Protein AF-A0A2H9SCE0-F1 (afdb_monomer_lite)

Secondary structure (DSSP, 8-state):
-PPPPPP---HHHHHHHHTT-EEEEEEETTEEEEEEEETTEEEEHHHHHTTSS-TT-----TTSS---S----STT------TTT-TTT--

Foldseek 3Di:
DDDPPPPDPDPLCVVLVVVVWHWDWDQDPVGIFIWTHDPQGIDGSVCVVVVVDDRVDDDDPQPVQAQDQPPPPRRHDDDGRDCVVRVRNND

Structure (mmCIF, N/CA/C/O backbone):
data_AF-A0A2H9SCE0-F1
#
_entry.id   AF-A0A2H9SCE0-F1
#
loop_
_atom_site.group_PDB
_atom_site.id
_atom_site.type_symbol
_atom_site.label_atom_id
_atom_site.label_alt_id
_atom_site.label_comp_id
_atom_site.label_asym_id
_atom_site.label_entity_id
_atom_site.label_seq_id
_atom_site.pdbx_PDB_ins_code
_atom_site.Cartn_x
_atom_site.Cartn_y
_atom_site.Cartn_z
_atom_site.occupancy
_atom_site.B_iso_or_eq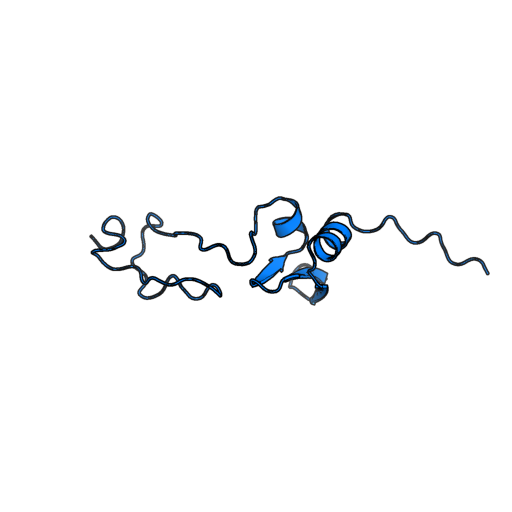uiv
_atom_site.auth_seq_id
_atom_site.auth_comp_id
_atom_site.auth_asym_id
_atom_site.auth_atom_id
_atom_site.pdbx_PDB_model_num
ATOM 1 N N . MET A 1 1 ? 27.763 19.126 -20.626 1.00 40.81 1 MET A N 1
ATOM 2 C CA . MET A 1 1 ? 27.190 17.805 -20.303 1.00 40.81 1 MET A CA 1
ATOM 3 C C . MET A 1 1 ? 25.718 18.035 -20.006 1.00 40.81 1 MET A C 1
ATOM 5 O O . MET A 1 1 ? 25.425 18.686 -19.012 1.00 40.81 1 MET A O 1
ATOM 9 N N . ALA A 1 2 ? 24.819 17.668 -20.918 1.00 57.66 2 ALA A N 1
ATOM 10 C CA . ALA A 1 2 ? 23.382 17.768 -20.670 1.00 57.66 2 ALA A CA 1
ATOM 11 C C . ALA A 1 2 ? 22.968 16.602 -19.762 1.00 57.66 2 ALA A C 1
ATOM 13 O O . ALA A 1 2 ? 23.410 15.476 -19.990 1.00 57.66 2 ALA A O 1
ATOM 14 N N . CYS A 1 3 ? 22.168 16.883 -18.730 1.00 56.44 3 CYS A N 1
ATOM 15 C CA . CYS A 1 3 ? 21.476 15.843 -17.974 1.00 56.44 3 CYS A CA 1
ATOM 16 C C . CYS A 1 3 ? 20.629 15.044 -18.982 1.00 56.44 3 CYS A C 1
ATOM 18 O O . CYS A 1 3 ? 19.948 15.682 -19.794 1.00 56.44 3 CYS A O 1
ATOM 20 N N . PRO A 1 4 ? 20.708 13.701 -19.017 1.00 58.16 4 PRO A N 1
ATOM 21 C CA . PRO A 1 4 ? 19.836 12.914 -19.879 1.00 58.16 4 PRO A CA 1
ATOM 22 C C . PRO A 1 4 ? 18.380 13.318 -19.606 1.00 58.16 4 PRO A C 1
ATOM 24 O O . PRO A 1 4 ? 18.071 13.677 -18.465 1.00 58.16 4 PRO A O 1
ATOM 27 N N . PRO A 1 5 ? 17.494 13.322 -20.621 1.00 59.75 5 PRO A N 1
ATOM 28 C CA . PRO A 1 5 ? 16.082 13.574 -20.378 1.00 59.75 5 PRO A CA 1
ATOM 29 C C . PRO A 1 5 ? 15.660 12.619 -19.268 1.00 59.75 5 PRO A C 1
ATOM 31 O O . PRO A 1 5 ? 15.888 11.413 -19.391 1.00 59.75 5 PRO A O 1
ATOM 34 N N . ALA A 1 6 ? 15.164 13.171 -18.157 1.00 61.97 6 ALA A N 1
ATOM 35 C CA . ALA A 1 6 ? 14.629 12.364 -17.076 1.00 61.97 6 ALA A CA 1
ATOM 36 C C . ALA A 1 6 ? 13.684 11.353 -17.731 1.00 61.97 6 ALA A C 1
ATOM 38 O O . ALA A 1 6 ? 12.795 11.753 -18.491 1.00 61.97 6 ALA A O 1
ATOM 39 N N . GLY A 1 7 ? 13.980 10.059 -17.564 1.00 63.78 7 GLY A N 1
ATOM 40 C CA . GLY A 1 7 ? 13.157 8.996 -18.130 1.00 63.78 7 GLY A CA 1
ATOM 41 C C . GLY A 1 7 ? 11.702 9.254 -17.756 1.00 63.78 7 GLY A C 1
ATOM 42 O O . GLY A 1 7 ? 11.454 9.822 -16.692 1.00 63.78 7 GLY A O 1
ATOM 43 N N . LEU A 1 8 ? 10.768 8.911 -18.652 1.00 77.38 8 LEU A N 1
ATOM 44 C CA . LEU A 1 8 ? 9.334 9.044 -18.385 1.00 77.38 8 LEU A CA 1
ATOM 45 C C . LEU A 1 8 ? 9.054 8.621 -16.941 1.00 77.38 8 LEU A C 1
ATOM 47 O O . LEU A 1 8 ? 9.388 7.498 -16.560 1.00 77.38 8 LEU A O 1
ATOM 51 N N . ALA A 1 9 ? 8.521 9.552 -16.147 1.00 82.19 9 ALA A N 1
ATOM 52 C CA . ALA A 1 9 ? 8.206 9.279 -14.757 1.00 82.19 9 ALA A CA 1
ATOM 53 C C . ALA A 1 9 ? 7.279 8.062 -14.698 1.00 82.19 9 ALA A C 1
ATOM 55 O O . ALA A 1 9 ? 6.373 7.930 -15.527 1.00 82.19 9 ALA A O 1
ATOM 56 N N . ASN A 1 10 ? 7.527 7.163 -13.748 1.00 86.81 10 ASN A N 1
ATOM 57 C CA . ASN A 1 10 ? 6.668 6.008 -13.557 1.00 86.81 10 ASN A CA 1
ATOM 58 C C . ASN A 1 10 ? 5.253 6.510 -13.190 1.00 86.81 10 ASN A C 1
ATOM 60 O O . ASN A 1 10 ? 5.118 7.227 -12.196 1.00 86.81 10 ASN A O 1
ATOM 64 N N . PRO A 1 11 ? 4.209 6.185 -13.976 1.00 92.31 11 PRO A N 1
ATOM 65 C CA . PRO A 1 11 ? 2.858 6.680 -13.728 1.00 92.31 11 PRO A CA 1
ATOM 66 C C . PRO A 1 11 ? 2.312 6.248 -12.362 1.00 92.31 11 PRO A C 1
ATOM 68 O O . PRO A 1 11 ? 1.618 7.036 -11.729 1.00 92.31 11 PRO A O 1
ATOM 71 N N . ALA A 1 12 ? 2.665 5.054 -11.874 1.00 92.50 12 ALA A N 1
ATOM 72 C CA . ALA A 1 12 ? 2.261 4.587 -10.549 1.00 92.50 12 ALA A CA 1
ATOM 73 C C . ALA A 1 12 ? 2.913 5.418 -9.431 1.00 92.50 12 ALA A C 1
ATOM 75 O O . ALA A 1 12 ? 2.254 5.839 -8.480 1.00 92.50 12 ALA A O 1
ATOM 76 N N . SER A 1 13 ? 4.192 5.752 -9.605 1.00 92.62 13 SER A N 1
ATOM 77 C CA . SER A 1 13 ? 4.930 6.618 -8.689 1.00 92.62 13 SER A CA 1
ATOM 78 C C . SER A 1 13 ? 4.365 8.038 -8.648 1.00 92.62 13 SER A C 1
ATOM 80 O O . SER A 1 13 ? 4.277 8.636 -7.578 1.00 92.62 13 SER A O 1
ATOM 82 N N . VAL A 1 14 ? 3.986 8.587 -9.807 1.00 93.38 14 VAL A N 1
ATOM 83 C CA . VAL A 1 14 ? 3.352 9.912 -9.897 1.00 93.38 14 VAL A CA 1
ATOM 84 C C . VAL A 1 14 ? 2.002 9.892 -9.190 1.00 93.38 14 VAL A C 1
ATOM 86 O O . VAL A 1 14 ? 1.770 10.732 -8.327 1.00 93.38 14 VAL A O 1
ATOM 89 N N . TYR A 1 15 ? 1.173 8.890 -9.482 1.00 93.00 15 TYR A N 1
ATOM 90 C CA . TYR A 1 15 ? -0.138 8.723 -8.862 1.00 93.00 15 TYR A CA 1
ATOM 91 C C . TYR A 1 15 ? -0.055 8.643 -7.334 1.00 93.00 15 TYR A C 1
ATOM 93 O O . TYR A 1 15 ? -0.794 9.328 -6.639 1.00 93.00 15 TYR A O 1
ATOM 101 N N . CYS A 1 16 ? 0.907 7.882 -6.801 1.00 92.19 16 CYS A N 1
ATOM 102 C CA . CYS A 1 16 ? 1.154 7.807 -5.362 1.00 92.19 16 CYS A CA 1
ATOM 103 C C . CYS A 1 16 ? 1.335 9.188 -4.711 1.00 92.19 16 CYS A C 1
ATOM 105 O O . CYS A 1 16 ? 0.727 9.486 -3.684 1.00 92.19 16 CYS A O 1
ATOM 107 N N . VAL A 1 17 ? 2.178 10.031 -5.311 1.00 91.88 17 VAL A N 1
ATOM 108 C CA . VAL A 1 17 ? 2.483 11.366 -4.782 1.00 91.88 17 VAL A CA 1
ATOM 109 C C . VAL A 1 17 ? 1.310 12.329 -4.989 1.00 91.88 17 VAL A C 1
ATOM 111 O O . VAL A 1 17 ? 1.060 13.176 -4.132 1.00 91.88 17 VAL A O 1
ATOM 114 N N . GLU A 1 18 ? 0.574 12.204 -6.097 1.00 92.50 18 GLU A N 1
ATOM 115 C CA . GLU A 1 18 ? -0.625 13.007 -6.379 1.00 92.50 18 GLU A CA 1
ATOM 116 C C . GLU A 1 18 ? -1.763 12.733 -5.385 1.00 92.50 18 GLU A C 1
ATOM 118 O O . GLU A 1 18 ? -2.423 13.675 -4.948 1.00 92.50 18 GLU A O 1
ATOM 123 N N . GLU A 1 19 ? -1.921 11.482 -4.950 1.00 88.94 19 GLU A N 1
ATOM 124 C CA . GLU A 1 19 ? -2.885 11.073 -3.916 1.00 88.94 19 GLU A CA 1
ATOM 125 C C . GLU A 1 19 ? -2.436 11.451 -2.487 1.00 88.94 19 GLU A C 1
ATOM 127 O O . GLU A 1 19 ? -3.112 11.149 -1.506 1.00 88.94 19 GLU A O 1
ATOM 132 N N . GLY A 1 20 ? -1.297 12.140 -2.343 1.00 89.25 20 GLY A N 1
ATOM 133 C CA . GLY A 1 20 ? -0.771 12.594 -1.053 1.00 89.25 20 GLY A CA 1
ATOM 134 C C . GLY A 1 20 ? 0.055 11.549 -0.301 1.00 89.25 20 GLY A C 1
ATOM 135 O O . GLY A 1 20 ? 0.376 11.754 0.872 1.00 89.25 20 GLY A O 1
ATOM 136 N N . GLY A 1 21 ? 0.414 10.447 -0.962 1.00 90.25 21 GLY A N 1
ATOM 137 C CA . GLY A 1 21 ? 1.335 9.439 -0.452 1.00 90.25 21 GLY A CA 1
ATOM 138 C C . GLY A 1 21 ? 2.809 9.796 -0.676 1.00 90.25 21 GLY A C 1
ATOM 139 O O . GLY A 1 21 ? 3.166 10.793 -1.305 1.00 90.25 21 GLY A O 1
ATOM 140 N N . SER A 1 22 ? 3.698 8.964 -0.142 1.00 92.62 22 SER A N 1
ATOM 141 C CA . SER A 1 22 ? 5.147 9.035 -0.360 1.00 92.62 22 SER A CA 1
ATOM 142 C C . SER A 1 22 ? 5.645 7.744 -0.993 1.00 92.62 22 SER A C 1
ATOM 144 O O . SER A 1 22 ? 5.317 6.660 -0.522 1.00 92.62 22 SER A O 1
ATOM 146 N N . LEU A 1 23 ? 6.458 7.849 -2.042 1.00 92.88 23 LEU A N 1
ATOM 147 C CA . LEU A 1 23 ? 7.046 6.678 -2.687 1.00 92.88 23 LEU A CA 1
ATOM 148 C C . LEU A 1 23 ? 8.291 6.200 -1.926 1.00 92.88 23 LEU A C 1
ATOM 150 O O . LEU A 1 23 ? 9.226 6.973 -1.711 1.00 92.88 23 LEU A O 1
ATOM 154 N N . GLU A 1 24 ? 8.338 4.913 -1.603 1.00 93.19 24 GLU A N 1
ATOM 155 C CA . GLU A 1 24 ? 9.493 4.217 -1.044 1.00 93.19 24 GLU A CA 1
ATOM 156 C C . GLU A 1 24 ? 9.872 3.040 -1.947 1.00 93.19 24 GLU A C 1
ATOM 158 O O . GLU A 1 24 ? 9.027 2.230 -2.311 1.00 93.19 24 GLU A O 1
ATOM 163 N N . ILE A 1 25 ? 11.147 2.924 -2.320 1.00 92.81 25 ILE A N 1
ATOM 164 C CA . ILE A 1 25 ? 11.627 1.781 -3.105 1.00 92.81 25 ILE A CA 1
ATOM 165 C C . ILE A 1 25 ? 12.162 0.723 -2.146 1.00 92.81 25 ILE A C 1
ATOM 167 O O . ILE A 1 25 ? 13.084 0.996 -1.376 1.00 92.81 25 ILE A O 1
ATOM 171 N N . ARG A 1 26 ? 11.607 -0.487 -2.214 1.00 91.56 26 ARG A N 1
ATOM 172 C CA . ARG A 1 26 ? 12.022 -1.636 -1.403 1.00 91.56 26 ARG A CA 1
ATOM 173 C C . ARG A 1 26 ? 12.661 -2.711 -2.276 1.00 91.56 26 ARG A C 1
ATOM 175 O O . ARG A 1 26 ? 12.337 -2.856 -3.453 1.00 91.56 26 ARG A O 1
ATOM 182 N N . GLU A 1 27 ? 13.581 -3.475 -1.695 1.00 91.69 27 GLU A N 1
ATOM 183 C CA . GLU A 1 27 ? 14.153 -4.665 -2.330 1.00 91.69 27 GLU A CA 1
ATOM 184 C C . GLU A 1 27 ? 13.298 -5.891 -1.996 1.00 91.69 27 GLU A C 1
ATOM 186 O O . GLU A 1 27 ? 12.974 -6.144 -0.836 1.00 91.69 27 GLU A O 1
ATOM 191 N N . GLY A 1 28 ? 12.916 -6.649 -3.019 1.00 82.88 28 GLY A N 1
ATOM 192 C CA . GLY A 1 28 ? 12.207 -7.918 -2.905 1.00 82.88 28 GLY A CA 1
ATOM 193 C C . GLY A 1 28 ? 12.927 -9.025 -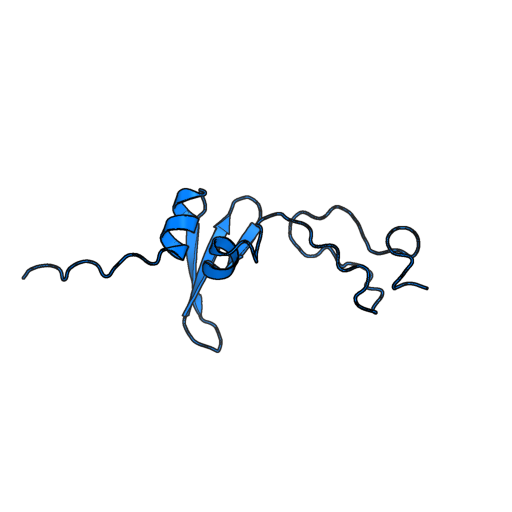3.669 1.00 82.88 28 GLY A C 1
ATOM 194 O O . GLY A 1 28 ? 13.921 -8.792 -4.356 1.00 82.88 28 GLY A O 1
ATOM 195 N N . GLU A 1 29 ? 12.402 -10.247 -3.590 1.00 83.75 29 GLU A N 1
ATOM 196 C CA . GLU A 1 29 ? 13.006 -11.410 -4.261 1.00 83.75 29 GLU A CA 1
ATOM 197 C C . GLU A 1 29 ? 13.081 -11.258 -5.790 1.00 83.75 29 GLU A C 1
ATOM 199 O O . GLU A 1 29 ? 13.999 -11.779 -6.421 1.00 83.75 29 GLU A O 1
ATOM 204 N N . ALA A 1 30 ? 12.145 -10.516 -6.391 1.00 81.81 30 ALA A N 1
ATOM 205 C CA . ALA A 1 30 ? 12.094 -10.259 -7.832 1.00 81.81 30 ALA A CA 1
ATOM 206 C C . ALA A 1 30 ? 12.870 -8.998 -8.274 1.00 81.81 30 ALA A C 1
ATOM 208 O O . ALA A 1 30 ? 12.866 -8.664 -9.460 1.00 81.81 30 ALA A O 1
ATOM 209 N N . GLY A 1 31 ? 13.532 -8.296 -7.347 1.00 88.94 31 GLY A N 1
ATOM 210 C CA . GLY A 1 31 ? 14.201 -7.017 -7.587 1.00 88.94 31 GLY A CA 1
ATOM 211 C C . GLY A 1 31 ? 13.589 -5.872 -6.780 1.00 88.94 31 GLY A C 1
ATOM 212 O O . GLY A 1 31 ? 12.933 -6.087 -5.765 1.00 88.94 31 GLY A O 1
ATOM 213 N N . GLN A 1 32 ? 13.831 -4.638 -7.218 1.00 90.62 32 GLN A N 1
ATOM 214 C CA . GLN A 1 32 ? 13.286 -3.447 -6.565 1.00 90.62 32 GLN A CA 1
ATOM 215 C C . GLN A 1 32 ? 11.836 -3.206 -6.991 1.00 90.62 32 GLN A C 1
ATOM 217 O O . GLN A 1 32 ? 11.517 -3.299 -8.176 1.00 90.62 32 GLN A O 1
ATOM 222 N N . TYR A 1 33 ? 10.984 -2.863 -6.031 1.00 90.25 33 TYR A N 1
ATOM 223 C CA . TYR A 1 33 ? 9.590 -2.488 -6.253 1.00 90.25 33 TYR A CA 1
ATOM 224 C C . TYR A 1 33 ? 9.267 -1.201 -5.492 1.00 90.25 33 TYR A C 1
ATOM 226 O O . TYR A 1 33 ? 9.867 -0.920 -4.451 1.00 90.25 33 TYR A O 1
ATOM 234 N N . GLY A 1 34 ? 8.349 -0.398 -6.027 1.00 91.00 34 GLY A N 1
ATOM 235 C CA . GLY A 1 34 ? 7.881 0.810 -5.363 1.00 91.00 34 GLY A CA 1
ATOM 236 C C . GLY A 1 34 ? 6.681 0.533 -4.470 1.00 91.00 34 GLY A C 1
ATOM 237 O O . GLY A 1 34 ? 5.754 -0.190 -4.827 1.00 91.00 34 GLY A O 1
ATOM 238 N N . VAL A 1 35 ? 6.695 1.137 -3.293 1.00 92.56 35 VAL A N 1
ATOM 239 C CA . VAL A 1 35 ? 5.607 1.116 -2.323 1.00 92.56 35 VAL A CA 1
ATOM 240 C C . VAL A 1 35 ? 5.152 2.546 -2.110 1.00 92.56 35 VAL A C 1
ATOM 242 O O . VAL A 1 35 ? 5.956 3.440 -1.854 1.00 92.56 35 VAL A O 1
ATOM 245 N N . CYS A 1 36 ? 3.853 2.764 -2.231 1.00 92.62 36 CYS A N 1
ATOM 246 C CA . CYS A 1 36 ? 3.208 3.997 -1.849 1.00 92.62 36 CYS A CA 1
ATOM 247 C C . CYS A 1 36 ? 2.816 3.955 -0.371 1.00 92.62 36 CYS A C 1
ATOM 249 O O . CYS A 1 36 ? 1.981 3.149 0.041 1.00 92.62 36 CYS A O 1
ATOM 251 N N . ILE A 1 37 ? 3.425 4.833 0.418 1.00 89.75 37 ILE A N 1
ATOM 252 C CA . ILE A 1 37 ? 3.137 5.032 1.836 1.00 89.75 37 ILE A CA 1
ATOM 253 C C . ILE A 1 37 ? 2.080 6.127 1.955 1.00 89.75 37 ILE A C 1
ATOM 255 O O . ILE A 1 37 ? 2.360 7.297 1.691 1.00 89.75 37 ILE A O 1
ATOM 259 N N . LEU A 1 38 ? 0.868 5.749 2.340 1.00 85.19 38 LEU A N 1
ATOM 260 C CA . LEU A 1 38 ? -0.286 6.631 2.504 1.00 85.19 38 LEU A CA 1
ATOM 261 C C . LEU A 1 38 ? -0.623 6.752 4.001 1.00 85.19 38 LEU A C 1
ATOM 263 O O . LEU A 1 38 ? -0.251 5.884 4.797 1.00 85.19 38 LEU A O 1
ATOM 267 N N . PRO A 1 39 ? -1.305 7.825 4.434 1.00 79.50 39 PRO A N 1
ATOM 268 C CA . PRO A 1 39 ? -1.677 7.980 5.840 1.00 79.50 39 PRO A CA 1
ATOM 269 C C . PRO A 1 39 ? -2.609 6.862 6.328 1.00 79.50 39 PRO A C 1
ATOM 271 O O . PRO A 1 39 ? -2.593 6.538 7.515 1.00 79.50 39 PRO A O 1
ATOM 274 N N . GLU A 1 40 ? -3.392 6.255 5.430 1.00 73.25 40 GLU A N 1
ATOM 275 C CA . GLU A 1 40 ? -4.279 5.136 5.755 1.00 73.25 40 GLU A CA 1
ATOM 276 C C . GLU A 1 40 ? -3.620 3.746 5.642 1.00 73.25 40 GLU A C 1
ATOM 278 O O . GLU A 1 40 ? -4.235 2.748 6.013 1.00 73.25 40 GLU A O 1
ATOM 283 N N . GLY A 1 41 ? -2.378 3.644 5.158 1.00 79.75 41 GLY A N 1
ATOM 284 C CA . GLY A 1 41 ? -1.662 2.373 5.017 1.00 79.75 41 GLY A CA 1
ATOM 285 C C . GLY A 1 41 ? -0.612 2.392 3.908 1.00 79.75 41 GLY A C 1
ATOM 286 O O . GLY A 1 41 ? -0.394 3.405 3.256 1.00 79.75 41 GLY A O 1
ATOM 287 N N . GLU A 1 42 ? 0.042 1.261 3.666 1.00 86.56 42 GLU A N 1
ATOM 288 C CA . GLU A 1 42 ? 0.989 1.113 2.558 1.00 86.56 42 GLU A CA 1
ATOM 289 C C . GLU A 1 42 ? 0.445 0.163 1.491 1.00 86.56 42 GLU A C 1
ATOM 291 O O . GLU A 1 42 ? -0.164 -0.861 1.799 1.00 86.56 42 GLU A O 1
ATOM 296 N N . CYS A 1 43 ? 0.676 0.509 0.230 1.00 87.75 43 CYS A N 1
ATOM 297 C CA . CYS A 1 43 ? 0.294 -0.286 -0.928 1.00 87.75 43 CYS A CA 1
ATOM 298 C C . CYS A 1 43 ? 1.455 -0.341 -1.915 1.00 87.75 43 CYS A C 1
ATOM 300 O O . CYS A 1 43 ? 2.183 0.632 -2.071 1.00 87.75 43 CYS A O 1
ATOM 302 N N . GLU A 1 44 ? 1.620 -1.448 -2.633 1.00 91.88 44 GLU A N 1
ATOM 303 C CA . GLU A 1 44 ? 2.530 -1.474 -3.784 1.00 91.88 44 GLU A CA 1
ATOM 304 C C . GLU A 1 44 ? 2.048 -0.461 -4.843 1.00 91.88 44 GLU A C 1
ATOM 306 O O . GLU A 1 44 ? 0.841 -0.315 -5.057 1.00 91.88 44 GLU A O 1
ATOM 311 N N . GLU A 1 45 ? 2.970 0.294 -5.452 1.00 92.12 45 GLU A N 1
ATOM 312 C CA . GLU A 1 45 ? 2.629 1.469 -6.268 1.00 92.12 45 GLU A CA 1
ATOM 313 C C . GLU A 1 45 ? 1.702 1.119 -7.441 1.00 92.12 45 GLU A C 1
ATOM 315 O O . GLU A 1 45 ? 0.758 1.856 -7.739 1.00 92.12 45 GLU A O 1
ATOM 320 N N . TRP A 1 46 ? 1.920 -0.029 -8.083 1.00 91.56 46 TRP A N 1
ATOM 321 C CA . TRP A 1 46 ? 1.126 -0.468 -9.219 1.00 91.56 46 TRP A CA 1
ATOM 322 C C . TRP A 1 46 ? -0.221 -1.054 -8.801 1.00 91.56 46 TRP A C 1
ATOM 324 O O . TRP A 1 46 ? -1.215 -0.848 -9.501 1.00 91.56 46 TRP A O 1
ATOM 334 N N . ALA A 1 47 ? -0.273 -1.756 -7.672 1.00 89.31 47 ALA A N 1
ATOM 335 C CA . ALA A 1 47 ? -1.512 -2.231 -7.075 1.00 89.31 47 ALA A CA 1
ATOM 336 C C . ALA A 1 47 ? -2.405 -1.057 -6.645 1.00 89.31 47 ALA A C 1
ATOM 338 O O . ALA A 1 47 ? -3.612 -1.092 -6.881 1.00 89.31 47 ALA A O 1
ATOM 339 N N . PHE A 1 48 ? -1.819 0.009 -6.090 1.00 88.94 48 PHE A N 1
ATOM 340 C CA . PHE A 1 48 ? -2.544 1.238 -5.766 1.00 88.94 48 PHE A CA 1
ATOM 341 C C . PHE A 1 48 ? -3.060 1.938 -7.027 1.00 88.94 48 PHE A C 1
ATOM 343 O O . PHE A 1 48 ? -4.248 2.234 -7.130 1.00 88.94 48 PHE A O 1
ATOM 350 N N . TYR A 1 49 ? -2.200 2.106 -8.036 1.00 90.31 49 TYR A N 1
ATOM 351 C CA . TYR A 1 49 ? -2.569 2.719 -9.316 1.00 90.31 49 TYR A CA 1
ATOM 352 C C . TYR A 1 49 ? -3.724 1.996 -10.033 1.00 90.31 49 TYR A C 1
ATOM 354 O O . TYR A 1 49 ? -4.543 2.629 -10.697 1.00 90.31 49 TYR A O 1
ATOM 362 N N . ARG A 1 50 ? -3.810 0.663 -9.909 1.00 90.06 50 ARG A N 1
ATOM 363 C CA . ARG A 1 50 ? -4.889 -0.147 -10.504 1.00 90.06 50 ARG A CA 1
ATOM 364 C C . ARG A 1 50 ? -6.125 -0.295 -9.611 1.00 90.06 50 ARG A C 1
ATOM 366 O O . ARG A 1 50 ? -7.101 -0.898 -10.053 1.00 90.06 50 ARG A O 1
ATOM 373 N N . GLY A 1 51 ? -6.096 0.226 -8.383 1.00 85.38 51 GLY A N 1
ATOM 374 C CA . GLY A 1 51 ? -7.157 0.028 -7.392 1.00 85.38 51 GLY A CA 1
ATOM 375 C C . GLY A 1 51 ? -7.262 -1.413 -6.875 1.00 85.38 51 GLY A C 1
ATOM 376 O O . GLY A 1 51 ? -8.286 -1.789 -6.316 1.00 85.38 51 GLY A O 1
ATOM 377 N N . GLU A 1 52 ? -6.222 -2.227 -7.071 1.00 83.25 52 GLU A N 1
ATOM 378 C CA . GLU A 1 52 ? -6.116 -3.575 -6.494 1.00 83.25 52 GLU A CA 1
ATOM 379 C C . GLU A 1 52 ? -5.708 -3.523 -5.019 1.00 83.25 52 GLU A C 1
ATOM 381 O O . GLU A 1 52 ? -6.032 -4.424 -4.250 1.00 83.25 52 GLU A O 1
ATOM 386 N N . CYS A 1 53 ? -5.010 -2.456 -4.628 1.00 82.50 53 CYS A N 1
ATOM 387 C CA . CYS A 1 53 ? -4.720 -2.128 -3.244 1.00 82.50 53 CYS A CA 1
ATOM 388 C C . CYS A 1 53 ? -5.369 -0.788 -2.921 1.00 82.50 53 CYS A C 1
ATOM 390 O O . CYS A 1 53 ? -5.060 0.218 -3.556 1.00 82.50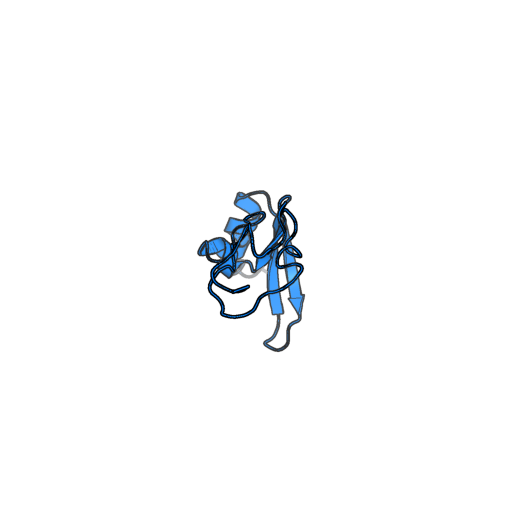 53 CYS A O 1
ATOM 392 N N . VAL A 1 54 ? -6.275 -0.776 -1.945 1.00 77.38 54 VAL A N 1
ATOM 393 C CA . VAL A 1 54 ? -6.875 0.458 -1.440 1.00 77.38 54 VAL A CA 1
ATOM 394 C C . VAL A 1 54 ? -6.311 0.699 -0.035 1.00 77.38 54 VAL A C 1
ATOM 396 O O . VAL A 1 54 ? -6.599 -0.100 0.867 1.00 77.38 54 VAL A O 1
ATOM 399 N N . PRO A 1 55 ? -5.492 1.750 0.161 1.00 68.12 55 PRO A N 1
ATOM 400 C CA . PRO A 1 55 ? -4.918 2.084 1.462 1.00 68.12 55 PRO A CA 1
ATOM 401 C C . PRO A 1 55 ? -6.047 2.306 2.470 1.00 68.12 55 PRO A C 1
ATOM 403 O O . PRO A 1 55 ? -7.034 2.980 2.181 1.00 68.12 55 PRO A O 1
ATOM 406 N N . GLY A 1 56 ? -5.945 1.675 3.637 1.00 61.91 56 GLY A N 1
ATOM 407 C CA . GLY A 1 56 ? -6.972 1.761 4.677 1.00 61.91 56 GLY A CA 1
ATOM 408 C C . GLY A 1 56 ? -8.284 1.033 4.396 1.00 61.91 56 GLY A C 1
ATOM 409 O O . GLY A 1 56 ? -9.212 1.164 5.194 1.00 61.91 56 GLY A O 1
ATOM 410 N N . SER A 1 57 ? -8.408 0.274 3.301 1.00 55.22 57 SER A N 1
ATOM 411 C CA . SER A 1 57 ? -9.592 -0.566 3.101 1.00 55.22 57 SER A CA 1
ATOM 412 C C . SER A 1 57 ? -9.460 -1.898 3.835 1.00 55.22 57 SER A C 1
ATOM 414 O O . SER A 1 57 ? -8.449 -2.596 3.744 1.00 55.22 57 SER A O 1
ATOM 416 N N . CYS A 1 58 ? -10.523 -2.267 4.543 1.00 55.00 58 CYS A N 1
ATOM 417 C CA . CYS A 1 58 ? -10.689 -3.608 5.076 1.00 55.00 58 CYS A CA 1
ATOM 418 C C . CYS A 1 58 ? -11.214 -4.516 3.981 1.00 55.00 58 CYS A C 1
ATOM 420 O O . CYS A 1 58 ? -12.320 -4.312 3.479 1.00 55.00 58 CYS A O 1
ATOM 422 N N . VAL A 1 59 ? -10.420 -5.518 3.623 1.00 57.50 59 VAL A N 1
ATOM 423 C CA . VAL A 1 59 ? -10.878 -6.589 2.746 1.00 57.50 59 VAL A CA 1
ATOM 424 C C . VAL A 1 59 ? -11.448 -7.685 3.639 1.00 57.50 59 VAL A C 1
ATOM 426 O O . VAL A 1 59 ? -10.702 -8.305 4.391 1.00 57.50 59 VAL A O 1
ATOM 429 N N . ASP A 1 60 ? -12.761 -7.887 3.565 1.00 62.19 60 ASP A N 1
ATOM 430 C CA . ASP A 1 60 ? -13.448 -9.023 4.185 1.00 62.19 60 ASP A CA 1
ATOM 431 C C . ASP A 1 60 ? -12.957 -10.326 3.529 1.00 62.19 60 ASP A C 1
ATOM 433 O O . ASP A 1 60 ? -12.992 -10.444 2.298 1.00 62.19 60 ASP A O 1
ATOM 437 N N . LYS A 1 61 ? -12.422 -11.257 4.329 1.00 66.62 61 LYS A N 1
ATOM 438 C CA . LYS A 1 61 ? -11.963 -12.576 3.859 1.00 66.62 61 LYS A CA 1
ATOM 439 C C . LYS A 1 61 ? -12.953 -13.691 4.170 1.00 66.62 61 LYS A C 1
ATOM 441 O O . LYS A 1 61 ? -12.691 -14.821 3.769 1.00 66.62 61 LYS A O 1
ATOM 446 N N . CYS A 1 62 ? -14.116 -13.356 4.723 1.00 73.06 62 CYS A N 1
ATOM 447 C CA . CYS A 1 62 ? -15.207 -14.296 4.889 1.00 73.06 62 CYS A CA 1
ATOM 448 C C . CYS A 1 62 ? -15.524 -14.989 3.544 1.00 73.06 62 CYS A C 1
ATOM 450 O O . CYS A 1 62 ? -15.836 -14.348 2.535 1.00 73.06 62 CYS A O 1
ATOM 452 N N . GLY A 1 63 ? -15.420 -16.311 3.523 1.00 64.75 63 GLY A N 1
ATOM 453 C CA . GLY A 1 63 ? -15.673 -17.225 2.415 1.00 64.75 63 GLY A CA 1
ATOM 454 C C . GLY A 1 63 ? -14.425 -17.909 1.853 1.00 64.75 63 GLY A C 1
ATOM 455 O O . GLY A 1 63 ? -14.518 -18.522 0.783 1.00 64.75 63 GLY A O 1
ATOM 456 N N . ASP A 1 64 ? -13.261 -17.783 2.493 1.00 75.06 64 ASP A N 1
ATOM 457 C CA . ASP A 1 64 ? -12.006 -18.389 2.033 1.00 75.06 64 ASP A CA 1
ATOM 458 C C . ASP A 1 64 ? -11.788 -19.844 2.504 1.00 75.06 64 ASP A C 1
ATOM 460 O O . ASP A 1 64 ? -10.865 -20.517 2.028 1.00 75.06 64 ASP A O 1
ATOM 464 N N . GLY A 1 65 ? -12.688 -20.364 3.348 1.00 70.31 65 GLY A N 1
ATOM 465 C CA . GLY A 1 65 ? -12.684 -21.739 3.837 1.00 70.31 65 GLY A CA 1
ATOM 466 C C . GLY A 1 65 ? -11.852 -21.979 5.099 1.00 70.31 65 GLY A C 1
ATOM 467 O O . GLY A 1 65 ? -11.684 -23.146 5.472 1.00 70.31 65 GLY A O 1
ATOM 468 N N . PHE A 1 66 ? -11.345 -20.931 5.757 1.00 71.00 66 PHE A N 1
ATOM 469 C CA . PHE A 1 66 ? -10.639 -21.030 7.034 1.00 71.00 66 PHE A CA 1
ATOM 470 C C . PHE A 1 66 ? -11.198 -20.033 8.059 1.00 71.00 66 PHE A C 1
ATOM 472 O O . PHE A 1 66 ? -11.374 -18.860 7.776 1.00 71.00 66 PHE A O 1
ATOM 479 N N . CYS A 1 67 ? -11.465 -20.498 9.282 1.00 72.75 67 CYS A N 1
ATOM 480 C CA . CYS A 1 67 ? -11.891 -19.633 10.386 1.00 72.75 67 CYS A CA 1
ATOM 481 C C . CYS A 1 67 ? -10.651 -19.105 11.129 1.00 72.75 67 CYS A C 1
ATOM 483 O O . CYS A 1 67 ? -10.103 -19.814 11.981 1.00 72.75 67 CYS A O 1
ATOM 485 N N . ASP A 1 68 ? -10.202 -17.889 10.804 1.00 66.81 68 ASP A N 1
ATOM 486 C CA . ASP A 1 68 ? -9.031 -17.260 11.427 1.00 66.81 68 ASP A CA 1
ATOM 487 C C . ASP A 1 68 ? -9.426 -16.247 12.519 1.00 66.81 68 ASP A C 1
ATOM 489 O O . ASP A 1 68 ? -10.197 -15.316 12.307 1.00 66.81 68 ASP A O 1
ATOM 493 N N . GLU A 1 69 ? -8.838 -16.384 13.715 1.00 52.69 69 GLU A N 1
ATOM 494 C CA . GLU A 1 69 ? -9.179 -15.592 14.917 1.00 52.69 69 GLU A CA 1
ATOM 495 C C . GLU A 1 69 ? -8.972 -14.072 14.728 1.00 52.69 69 GLU A C 1
ATOM 497 O O . GLU A 1 69 ? -9.597 -13.252 15.406 1.00 52.69 69 GLU A O 1
ATOM 502 N N . VAL A 1 70 ? -8.104 -13.683 13.783 1.00 55.56 70 VAL A N 1
ATOM 503 C CA . VAL A 1 70 ? -7.834 -12.294 13.399 1.00 55.56 70 VAL A CA 1
ATOM 504 C C . VAL A 1 70 ? -7.508 -12.219 11.904 1.00 55.56 70 VAL A C 1
ATOM 506 O O . VAL A 1 70 ? -6.347 -12.297 11.512 1.00 55.56 70 VAL A O 1
ATOM 509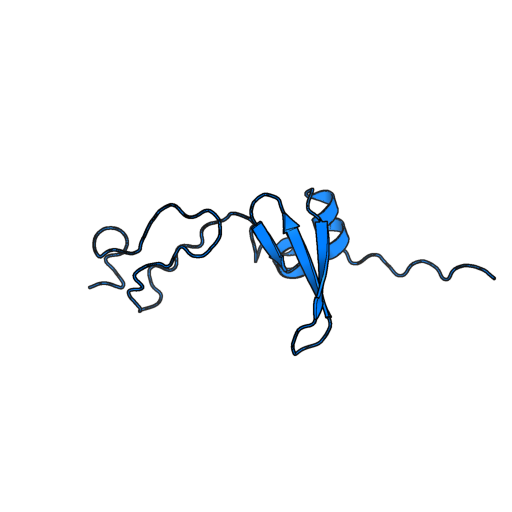 N N . VAL A 1 71 ? -8.503 -11.940 11.064 1.00 55.50 71 VAL A N 1
ATOM 510 C CA . VAL A 1 71 ? -8.245 -11.434 9.698 1.00 55.50 71 VAL A CA 1
ATOM 511 C C . VAL A 1 71 ? -7.826 -9.946 9.722 1.00 55.50 71 VAL A C 1
ATOM 513 O O . VAL A 1 71 ? -7.275 -9.397 8.768 1.00 55.50 71 VAL A O 1
ATOM 516 N N . CYS A 1 72 ? -7.960 -9.286 10.878 1.00 53.41 72 CYS A N 1
ATOM 517 C CA . CYS A 1 72 ? -7.586 -7.891 11.108 1.00 53.41 72 CYS A CA 1
ATOM 518 C C . CYS A 1 72 ? -6.146 -7.712 11.621 1.00 53.41 72 CYS A C 1
ATOM 520 O O . CYS A 1 72 ? -5.922 -7.227 12.728 1.00 53.41 72 CYS A O 1
ATOM 522 N N . MET A 1 73 ? -5.154 -8.057 10.801 1.00 44.91 73 MET A N 1
ATOM 523 C CA . MET A 1 73 ? -3.834 -7.406 10.873 1.00 44.91 73 MET A CA 1
ATOM 524 C C . MET A 1 73 ? -3.516 -6.608 9.602 1.00 44.91 73 MET A C 1
ATOM 526 O O . MET A 1 73 ? -2.357 -6.358 9.290 1.00 44.91 73 MET A O 1
ATOM 530 N N . ALA A 1 74 ? -4.542 -6.158 8.879 1.00 49.09 74 ALA A N 1
ATOM 531 C CA . ALA A 1 74 ? -4.412 -4.972 8.044 1.00 49.09 74 ALA A CA 1
ATOM 532 C C . ALA A 1 74 ? -4.692 -3.736 8.913 1.00 49.09 74 ALA A C 1
ATOM 534 O O . ALA A 1 74 ? -5.644 -3.712 9.700 1.00 49.09 74 ALA A O 1
ATOM 535 N N . VAL A 1 75 ? -3.833 -2.722 8.807 1.00 48.69 75 VAL A N 1
ATOM 536 C CA . VAL A 1 75 ? -3.966 -1.454 9.534 1.00 48.69 75 VAL A CA 1
ATOM 537 C C . VAL A 1 75 ? -5.342 -0.845 9.217 1.00 48.69 75 VAL A C 1
ATOM 539 O O . VAL A 1 75 ? -5.594 -0.488 8.074 1.00 48.69 75 VAL A O 1
ATOM 542 N N . GLY A 1 76 ? -6.237 -0.750 10.214 1.00 52.91 76 GLY A N 1
ATOM 543 C CA . GLY A 1 76 ? -7.534 -0.059 10.088 1.00 52.91 76 GLY A CA 1
ATOM 544 C C . GLY A 1 76 ? -8.814 -0.881 10.307 1.00 52.91 76 GLY A C 1
ATOM 545 O O . GLY A 1 76 ? -9.891 -0.289 10.271 1.00 52.91 76 GLY A O 1
ATOM 546 N N . CYS A 1 77 ? -8.751 -2.191 10.578 1.00 56.31 77 CYS A N 1
ATOM 547 C CA . CYS A 1 77 ? -9.971 -3.010 10.653 1.00 56.31 77 CYS A CA 1
ATOM 548 C C . CYS A 1 77 ? -10.524 -3.246 12.073 1.00 56.31 77 CYS A C 1
ATOM 550 O O . CYS A 1 77 ? -9.779 -3.680 12.952 1.00 56.31 77 CYS A O 1
ATOM 552 N N . PRO A 1 78 ? -11.828 -2.977 12.320 1.00 55.25 78 PRO A N 1
ATOM 553 C CA .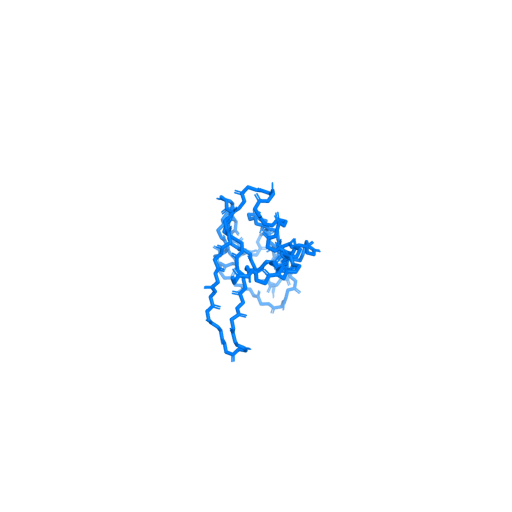 PRO A 1 78 ? -12.408 -3.025 13.663 1.00 55.25 78 PRO A CA 1
ATOM 554 C C . PRO A 1 78 ? -12.998 -4.381 14.114 1.00 55.25 78 PRO A C 1
ATOM 556 O O . PRO A 1 78 ? -13.565 -4.408 15.207 1.00 55.25 78 PRO A O 1
ATOM 559 N N . CYS A 1 79 ? -12.916 -5.486 13.349 1.00 52.00 79 CYS A N 1
ATOM 560 C CA . CYS A 1 79 ? -13.748 -6.676 13.632 1.00 52.00 79 CYS A CA 1
ATOM 561 C C 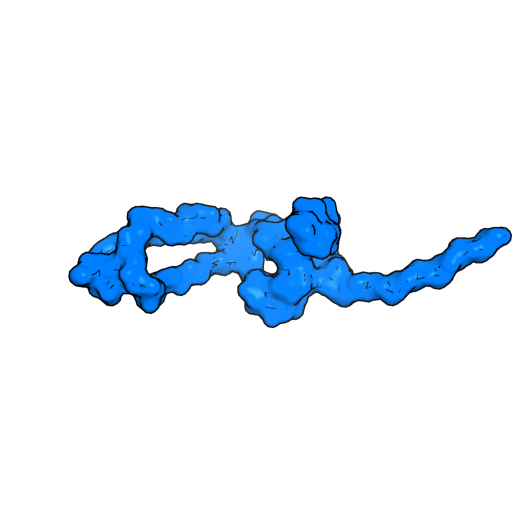. CYS A 1 79 ? -13.052 -8.051 13.444 1.00 52.00 79 CYS A C 1
ATOM 563 O O . CYS A 1 79 ? -12.564 -8.324 12.353 1.00 52.00 79 CYS A O 1
ATOM 565 N N . PRO A 1 80 ? -13.066 -8.957 14.444 1.00 65.12 80 PRO A N 1
ATOM 566 C CA . PRO A 1 80 ? -12.622 -10.350 14.292 1.00 65.12 80 PRO A CA 1
ATOM 567 C C . PRO A 1 80 ? -13.631 -11.216 13.511 1.00 65.12 80 PRO A C 1
ATOM 569 O O . PRO A 1 80 ? -14.839 -10.946 13.540 1.00 65.12 80 PRO A O 1
ATOM 572 N N . GLU A 1 81 ? -13.149 -12.282 12.863 1.00 72.06 81 GLU A N 1
ATOM 573 C CA . GLU A 1 81 ? -14.014 -13.329 12.308 1.00 72.06 81 GLU A CA 1
ATOM 574 C C . GLU A 1 81 ? -14.447 -14.263 13.435 1.00 72.06 81 GLU A C 1
ATOM 576 O O . GLU A 1 81 ? -13.655 -14.967 14.060 1.00 72.06 81 GLU A O 1
ATOM 581 N N . THR A 1 82 ? -15.732 -14.208 13.756 1.00 72.31 82 THR A N 1
ATOM 582 C CA . THR A 1 82 ? -16.370 -15.076 14.736 1.00 72.31 82 THR A CA 1
ATOM 583 C C . THR A 1 82 ? -17.484 -15.847 14.040 1.00 72.31 82 THR A C 1
ATOM 585 O O . THR A 1 82 ? -17.985 -15.405 13.004 1.00 72.31 82 THR A O 1
ATOM 588 N N . PRO A 1 83 ? -17.982 -16.942 14.637 1.00 74.31 83 PRO A N 1
ATOM 589 C CA . PRO A 1 83 ? -19.176 -17.624 14.138 1.00 74.31 83 PRO A CA 1
ATOM 590 C C . PRO A 1 83 ? -20.414 -16.715 13.999 1.00 74.31 83 PRO A C 1
ATOM 592 O O . PRO A 1 83 ? -21.380 -17.094 13.344 1.00 74.31 83 PRO A O 1
ATOM 595 N N . GLU A 1 84 ? -20.412 -15.530 14.622 1.00 72.88 84 GLU A N 1
ATOM 596 C CA . GLU A 1 84 ? -21.490 -14.541 14.533 1.00 72.88 84 GLU A CA 1
ATOM 597 C C . GLU A 1 84 ? -21.278 -13.530 13.395 1.00 72.88 84 GLU A C 1
ATOM 599 O O . GLU A 1 84 ? -22.251 -13.131 12.754 1.00 72.88 84 GLU A O 1
ATOM 604 N N . SER A 1 85 ? -20.033 -13.104 13.142 1.00 70.94 85 SER A N 1
ATOM 605 C CA . SER A 1 85 ? -19.700 -12.138 12.083 1.00 70.94 85 SER A CA 1
ATOM 606 C C . SER A 1 85 ? -19.442 -12.799 10.727 1.00 70.94 85 SER A C 1
ATOM 608 O O . SER A 1 85 ? -19.751 -12.194 9.703 1.00 70.94 85 SER A O 1
ATOM 610 N N . CYS A 1 86 ? -18.959 -14.042 10.719 1.00 72.81 86 CYS A N 1
ATOM 611 C CA . CYS A 1 86 ? -18.692 -14.839 9.527 1.00 72.81 86 CYS A CA 1
ATOM 612 C C . CYS A 1 86 ? -19.087 -16.321 9.748 1.00 72.81 86 CYS A C 1
ATOM 614 O O . CYS A 1 86 ? -18.248 -17.195 9.974 1.00 72.81 86 CYS A O 1
ATOM 616 N N . PRO A 1 87 ? -20.395 -16.646 9.700 1.00 72.06 87 PRO A N 1
ATOM 617 C CA . PRO A 1 87 ? -20.888 -18.006 9.935 1.00 72.06 87 PRO A CA 1
ATOM 618 C C . PRO A 1 87 ? -20.581 -18.983 8.792 1.00 72.06 87 PRO A C 1
ATOM 620 O O . PRO A 1 87 ? -20.865 -20.166 8.930 1.00 72.06 87 PRO A O 1
ATOM 623 N N . ILE A 1 88 ? -20.090 -18.508 7.645 1.00 73.38 88 ILE A N 1
ATOM 624 C CA . ILE A 1 88 ? -19.834 -19.353 6.472 1.00 73.38 88 ILE A CA 1
ATOM 625 C C . ILE A 1 88 ? -18.563 -20.191 6.668 1.00 73.38 88 ILE A C 1
ATOM 627 O O . ILE A 1 88 ? -18.588 -21.375 6.338 1.00 73.38 88 ILE A O 1
ATOM 631 N N . ASP A 1 89 ? -17.503 -19.619 7.245 1.00 73.25 89 ASP A N 1
ATOM 632 C CA . ASP A 1 89 ? -16.201 -20.295 7.397 1.00 73.25 89 ASP A CA 1
ATOM 633 C C . ASP A 1 89 ? -15.986 -20.919 8.778 1.00 73.25 89 ASP A C 1
ATOM 635 O O . ASP A 1 89 ? -15.205 -21.858 8.917 1.00 73.25 89 ASP A O 1
ATOM 639 N N . CYS A 1 90 ? -16.706 -20.448 9.802 1.00 72.25 90 CYS A N 1
ATOM 640 C CA . CYS A 1 90 ? -16.623 -20.957 11.176 1.00 72.25 90 CYS A CA 1
ATOM 641 C C . CYS A 1 90 ? -17.726 -21.982 11.539 1.00 72.25 90 CYS A C 1
ATOM 643 O O . CYS A 1 90 ? -17.957 -22.224 12.730 1.00 72.25 90 CYS A O 1
ATOM 645 N N . ALA A 1 91 ? -18.431 -22.539 10.542 1.00 68.75 91 ALA A N 1
ATOM 646 C CA . ALA A 1 91 ? -19.504 -23.533 10.708 1.00 68.75 91 ALA A CA 1
ATOM 647 C C . ALA A 1 91 ? -19.017 -24.989 10.782 1.00 68.75 91 ALA A C 1
ATOM 649 O O . ALA A 1 91 ? -18.086 -25.366 10.037 1.00 68.75 91 ALA A O 1
#

Radius of gyration: 18.07 Å; chains: 1; bounding box: 49×41×36 Å

Sequence (91 aa):
MACPPAGLANPASVYCVEEGGSLEIREGEAGQYGVCILPEGECEEWAFYRGECVPGSCVDKCGDGFCDEVVCMAVGCPCPETPESCPIDCA

pLDDT: mean 75.87, std 14.73, range [40.81, 93.38]